Protein AF-A0A2E7U2M7-F1 (afdb_monomer_lite)

Secondary structure (DSSP, 8-state):
-----PPP--PPPPHHHHHHH-SPPS----HHHHHHHHHHHHHHHHHHHHHHIIIIIHHHHHHTT---SS--SS--HHHHHHHHHHHHHHHHHHHHHHHS-HHHHHHHHHHHHIIIIIIHHHHTTSS-HHHHHHHHHHHHHHHHHHHHHHHHHHTT-

Foldseek 3Di:
DDDDDDPDDDPDDDVVVCVVVAHDDPDPQDPVLQVQLLVQLLVQLLVLLVCLCVPFLVVQCVVVVHDDPDDDPDNPPSVVSNVVSVVVSVVLSVVCRNVVASLVSLVVVLVVCLVVPLVVCCVVVNDDNRSSVSSSVSSNVSSNSSSVSSVVSSVVD

Radius of gyration: 21.78 Å; chains: 1; bounding box: 41×34×85 Å

Sequence (157 aa):
MSTELVPPQVQPQSIREQWISGPLPKGDLTMGDRIKPIIGAGFAGAVTSYFAVTMLFNPAMANAGSSPAFEPLVPNMVVSMALYWIVAIVFFDWAVQKSGQAMHTAWVIALSQILLVDFSYVMVGRRELTPALVSVGTLLVIWSATAFVYDKLSDAA

pLDDT: mean 83.82, std 15.81, range [42.75, 97.88]

Structure (mmCIF, N/CA/C/O backbone):
data_AF-A0A2E7U2M7-F1
#
_entry.id   AF-A0A2E7U2M7-F1
#
loop_
_atom_site.group_PDB
_atom_site.id
_atom_site.type_symbol
_atom_site.label_atom_id
_atom_site.label_alt_id
_atom_site.label_comp_id
_atom_site.label_asym_id
_atom_site.label_entity_id
_atom_site.label_seq_id
_atom_site.pdbx_PDB_ins_code
_atom_site.Cartn_x
_atom_site.Cartn_y
_atom_site.Cartn_z
_atom_site.occupancy
_atom_site.B_iso_or_equiv
_atom_site.auth_seq_id
_atom_site.auth_comp_id
_atom_site.auth_asym_id
_atom_site.auth_atom_id
_atom_site.pdbx_PDB_model_num
ATOM 1 N N . MET A 1 1 ? -21.844 16.730 64.169 1.00 42.75 1 MET A N 1
ATOM 2 C CA . MET A 1 1 ? -20.426 16.898 63.796 1.00 42.75 1 MET A CA 1
ATOM 3 C C . MET A 1 1 ? -20.242 16.101 62.516 1.00 42.75 1 MET A C 1
ATOM 5 O O . MET A 1 1 ? -20.181 14.882 62.578 1.00 42.75 1 MET A O 1
ATOM 9 N N . SER A 1 2 ? -20.368 16.762 61.366 1.00 44.12 2 SER A N 1
ATOM 10 C CA . SER A 1 2 ? -20.399 16.109 60.053 1.00 44.12 2 SER A CA 1
ATOM 11 C C . SER A 1 2 ? -18.972 16.009 59.527 1.00 44.12 2 SER A C 1
ATOM 13 O O . SER A 1 2 ? -18.325 17.030 59.323 1.00 44.12 2 SER A O 1
ATOM 15 N N . THR A 1 3 ? -18.457 14.794 59.368 1.00 50.59 3 THR A N 1
ATOM 16 C CA . THR A 1 3 ? -17.164 14.538 58.725 1.00 50.59 3 THR A CA 1
ATOM 17 C C . THR A 1 3 ? -17.350 14.591 57.212 1.00 50.59 3 THR A C 1
ATOM 19 O O . THR A 1 3 ? -17.852 13.637 56.619 1.00 50.59 3 THR A O 1
ATOM 22 N N . GLU A 1 4 ? -16.981 15.708 56.590 1.00 50.38 4 GLU A N 1
ATOM 23 C CA . GLU A 1 4 ? -16.831 15.785 55.137 1.00 50.38 4 GLU A CA 1
ATOM 24 C C . GLU A 1 4 ? -15.646 14.909 54.706 1.00 50.38 4 GLU A C 1
ATOM 26 O O . GLU A 1 4 ? -14.503 15.124 55.110 1.00 50.38 4 GLU A O 1
ATOM 31 N N . LEU A 1 5 ? -15.929 13.884 53.900 1.00 55.66 5 LEU A N 1
ATOM 32 C CA . LEU A 1 5 ? -14.918 13.085 53.215 1.00 55.66 5 LEU A CA 1
ATOM 33 C C . LEU A 1 5 ? -14.331 13.931 52.083 1.00 55.66 5 LEU A C 1
ATOM 35 O O . LEU A 1 5 ? -14.948 14.083 51.031 1.00 55.66 5 LEU A O 1
ATOM 39 N N . VAL A 1 6 ? -13.142 14.489 52.306 1.00 56.94 6 VAL A N 1
ATOM 40 C CA . VAL A 1 6 ? -12.356 15.153 51.261 1.00 56.94 6 VAL A CA 1
ATOM 41 C C . VAL A 1 6 ? -1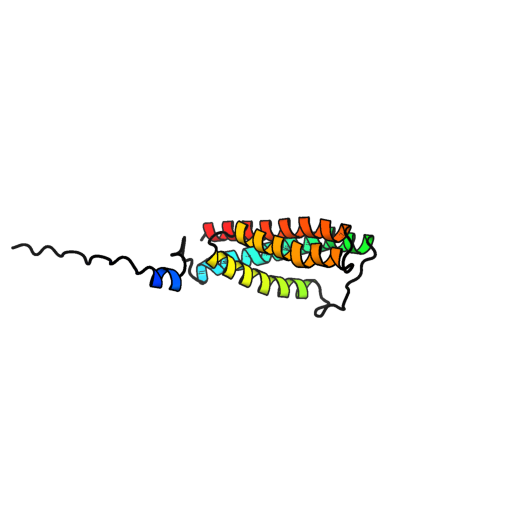1.956 14.095 50.222 1.00 56.94 6 VAL A C 1
ATOM 43 O O . VAL A 1 6 ? -11.252 13.146 50.583 1.00 56.94 6 VAL A O 1
ATOM 46 N N . PRO A 1 7 ? -12.385 14.202 48.950 1.00 56.53 7 PRO A N 1
ATOM 47 C CA . PRO A 1 7 ? -11.979 13.248 47.929 1.00 56.53 7 PRO A CA 1
ATOM 48 C C . PRO A 1 7 ? -10.465 13.362 47.676 1.00 56.53 7 PRO A C 1
ATOM 50 O O . PRO A 1 7 ? -9.918 14.472 47.704 1.00 56.53 7 PRO A O 1
ATOM 53 N N . PRO A 1 8 ? -9.769 12.236 47.437 1.00 53.84 8 PRO A N 1
ATOM 54 C CA . PRO A 1 8 ? -8.333 12.241 47.203 1.00 53.84 8 PRO A CA 1
ATOM 55 C C . PRO A 1 8 ? -8.001 13.109 45.986 1.00 53.84 8 PRO A C 1
ATOM 57 O O . PRO A 1 8 ? -8.538 12.919 44.896 1.00 53.84 8 PRO A O 1
ATOM 60 N N . GLN A 1 9 ? -7.112 14.081 46.190 1.00 50.84 9 GLN A N 1
ATOM 61 C CA . GLN A 1 9 ? -6.580 14.926 45.127 1.00 50.84 9 GLN A CA 1
ATOM 62 C C . GLN A 1 9 ? -5.777 14.041 44.166 1.00 50.84 9 GLN A C 1
ATOM 64 O O . GLN A 1 9 ? -4.742 13.490 44.546 1.00 50.84 9 GLN A O 1
ATOM 69 N N . VAL A 1 10 ? -6.262 13.885 42.933 1.00 57.66 10 VAL A N 1
ATOM 70 C CA . VAL A 1 10 ? -5.522 13.210 41.862 1.00 57.66 10 VAL A CA 1
ATOM 71 C C . VAL A 1 10 ? -4.285 14.054 41.572 1.00 57.66 10 VAL A C 1
ATOM 73 O O . VAL A 1 10 ? -4.390 15.155 41.033 1.00 57.66 10 VAL A O 1
ATOM 76 N N . GLN A 1 11 ? -3.113 13.573 41.985 1.00 55.44 11 GLN A N 1
ATOM 77 C CA . GLN A 1 11 ? -1.855 14.248 41.685 1.00 55.44 11 GLN A CA 1
ATOM 78 C C . GLN A 1 11 ? -1.634 14.246 40.164 1.00 55.44 11 GLN A C 1
ATOM 80 O O . GLN A 1 11 ? -1.815 13.201 39.533 1.00 55.44 11 GLN A O 1
ATOM 85 N N . PRO A 1 12 ? -1.250 15.383 39.555 1.00 55.81 12 PRO A N 1
ATOM 86 C CA . PRO A 1 12 ? -0.897 15.403 38.144 1.00 55.81 12 PRO A CA 1
ATOM 87 C C . PRO A 1 12 ? 0.298 14.472 37.923 1.00 55.81 12 PRO A C 1
ATOM 89 O O . PRO A 1 12 ? 1.325 14.613 38.591 1.00 55.81 12 PRO A O 1
ATOM 92 N N . GLN A 1 13 ? 0.147 13.503 37.015 1.00 60.88 13 GLN A N 1
ATOM 93 C CA . GLN A 1 13 ? 1.223 12.576 36.668 1.00 60.88 13 GLN A CA 1
ATOM 94 C C . GLN A 1 13 ? 2.467 13.350 36.234 1.00 60.88 13 GLN A C 1
ATOM 96 O O . GLN A 1 13 ? 2.389 14.371 35.544 1.00 60.88 13 GLN A O 1
ATOM 101 N N . SER A 1 14 ? 3.628 12.867 36.665 1.00 65.00 14 SER A N 1
ATOM 102 C CA . SER A 1 14 ? 4.895 13.512 36.355 1.00 65.00 14 SER A CA 1
ATOM 103 C C . SER A 1 14 ? 5.169 13.438 34.850 1.00 65.00 14 SER A C 1
ATOM 105 O O . SER A 1 14 ? 4.858 12.445 34.196 1.00 65.00 14 SER A O 1
ATOM 107 N N . ILE A 1 15 ? 5.809 14.467 34.284 1.00 58.06 15 ILE A N 1
ATOM 108 C CA . ILE A 1 15 ? 6.171 14.507 32.854 1.00 58.06 15 ILE A CA 1
ATOM 109 C C . ILE A 1 15 ? 6.908 13.219 32.443 1.00 58.06 15 ILE A C 1
ATOM 111 O O . ILE A 1 15 ? 6.635 12.661 31.388 1.00 58.06 15 ILE A O 1
ATOM 115 N N . ARG A 1 16 ? 7.782 12.683 33.307 1.00 54.44 16 ARG A N 1
ATOM 116 C CA . ARG A 1 16 ? 8.482 11.407 33.086 1.00 54.44 16 ARG A CA 1
ATOM 117 C C . ARG A 1 16 ? 7.517 10.240 32.837 1.00 54.44 16 ARG A C 1
ATOM 119 O O . ARG A 1 16 ? 7.776 9.446 31.942 1.00 54.44 16 ARG A O 1
ATOM 126 N N . GLU A 1 17 ? 6.438 10.130 33.604 1.00 59.69 17 GLU A N 1
ATOM 127 C CA . GLU A 1 17 ? 5.427 9.085 33.406 1.00 59.69 17 GLU A CA 1
ATOM 128 C C . GLU A 1 17 ? 4.700 9.278 32.080 1.00 59.69 17 GLU A C 1
ATOM 130 O O . GLU A 1 17 ? 4.523 8.301 31.369 1.00 59.69 17 GLU A O 1
ATOM 135 N N . GLN A 1 18 ? 4.413 10.523 31.692 1.00 58.03 18 GLN A N 1
ATOM 136 C CA . GLN A 1 18 ? 3.820 10.875 30.396 1.00 58.03 18 GLN A CA 1
ATOM 137 C C . GLN A 1 18 ? 4.722 10.511 29.197 1.00 58.03 18 GLN A C 1
ATOM 139 O O . GLN A 1 18 ? 4.238 10.128 28.136 1.00 58.03 18 GLN A O 1
ATOM 144 N N . TRP A 1 19 ? 6.048 10.593 29.354 1.00 52.88 19 TRP A N 1
ATOM 145 C CA . TRP A 1 19 ? 7.010 10.141 28.336 1.00 52.88 19 TRP A CA 1
ATOM 146 C C . TRP A 1 19 ? 7.143 8.614 28.277 1.00 52.88 19 TRP A C 1
ATOM 148 O O . TRP A 1 19 ? 7.403 8.069 27.205 1.00 52.88 19 TRP A O 1
ATOM 158 N N . ILE A 1 20 ? 6.975 7.921 29.408 1.00 62.25 20 ILE A N 1
ATOM 159 C CA . ILE A 1 20 ? 7.049 6.453 29.491 1.00 62.25 20 ILE A CA 1
ATOM 160 C C . ILE A 1 20 ? 5.747 5.808 28.995 1.00 62.25 20 ILE A C 1
ATOM 162 O O . ILE A 1 20 ? 5.797 4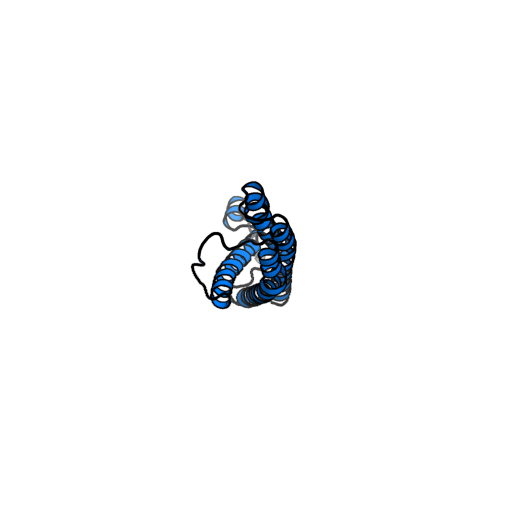.777 28.325 1.00 62.25 20 ILE A O 1
ATOM 166 N N . SER A 1 21 ? 4.594 6.412 29.286 1.00 58.22 21 SER A N 1
ATOM 167 C CA . SER A 1 21 ? 3.276 5.931 28.861 1.00 58.22 21 SER A CA 1
ATOM 168 C C . SER A 1 21 ? 2.918 6.322 27.425 1.00 58.22 21 SER A C 1
ATOM 170 O O . SER A 1 21 ? 1.972 5.774 26.863 1.00 58.22 21 SER A O 1
ATOM 172 N N . GLY A 1 22 ? 3.697 7.210 26.797 1.00 53.91 22 GLY A N 1
ATOM 173 C CA . GLY A 1 22 ? 3.320 7.822 25.527 1.00 53.91 22 GLY A CA 1
ATOM 174 C C . GLY A 1 22 ? 2.132 8.782 25.696 1.00 53.91 22 GLY A C 1
ATOM 175 O O . GLY A 1 22 ? 1.646 8.993 26.808 1.00 53.91 22 GLY A O 1
ATOM 176 N N . PRO A 1 23 ? 1.654 9.410 24.609 1.00 62.62 23 PRO A N 1
ATOM 177 C CA . PRO A 1 23 ? 0.466 10.253 24.680 1.00 62.62 23 PRO A CA 1
ATOM 178 C C . PRO A 1 23 ? -0.697 9.466 25.301 1.00 62.62 23 PRO A C 1
ATOM 180 O O . PRO A 1 23 ? -1.001 8.364 24.848 1.00 62.62 23 PRO A O 1
ATOM 183 N N . LEU A 1 24 ? -1.352 10.031 26.323 1.00 52.19 24 LEU A N 1
ATOM 184 C CA . LEU A 1 24 ? -2.584 9.457 26.865 1.00 52.19 24 LEU A CA 1
ATOM 185 C C . LEU A 1 24 ? -3.632 9.346 25.736 1.00 52.19 24 LEU A C 1
ATOM 187 O O . LEU A 1 24 ? -3.801 10.297 24.964 1.00 52.19 24 LEU A O 1
ATOM 191 N N . PRO A 1 25 ? -4.308 8.194 25.615 1.00 52.12 25 PRO A N 1
ATOM 192 C CA . PRO A 1 25 ? -4.992 7.787 24.397 1.00 52.12 25 PRO A CA 1
ATOM 193 C C . PRO A 1 25 ? -6.246 8.620 24.116 1.00 52.12 25 PRO A C 1
ATOM 195 O O . PRO A 1 25 ? -7.140 8.754 24.953 1.00 52.12 25 PRO A O 1
ATOM 198 N N . LYS A 1 26 ? -6.373 9.092 22.871 1.00 49.41 26 LYS A N 1
ATOM 199 C CA . LYS A 1 26 ? -7.696 9.190 22.247 1.00 49.41 26 LYS A CA 1
ATOM 200 C C . LYS A 1 26 ? -8.151 7.755 21.978 1.00 49.41 26 LYS A C 1
ATOM 202 O O . LYS A 1 26 ? -7.705 7.168 21.003 1.00 49.41 26 LYS A O 1
ATOM 207 N N . GLY A 1 27 ? -8.985 7.214 22.865 1.00 52.41 27 GLY A N 1
ATOM 208 C CA . GLY A 1 27 ? -9.596 5.892 22.712 1.00 52.41 27 GLY A CA 1
ATOM 209 C C . GLY A 1 27 ? -8.585 4.752 22.820 1.00 52.41 27 GLY A C 1
ATOM 210 O O . GLY A 1 27 ? -8.077 4.271 21.812 1.00 52.41 27 GLY A O 1
ATOM 211 N N . ASP A 1 28 ? -8.308 4.302 24.044 1.00 52.78 28 ASP A N 1
ATOM 212 C CA . ASP A 1 28 ? -7.589 3.044 24.266 1.00 52.78 28 ASP A CA 1
ATOM 213 C C . ASP A 1 28 ? -8.547 1.895 23.927 1.00 52.78 28 ASP A C 1
ATOM 215 O O . ASP A 1 28 ? -9.234 1.343 24.785 1.00 52.78 28 ASP A O 1
ATOM 219 N N . LEU A 1 29 ? -8.697 1.619 22.633 1.00 55.59 29 LEU A N 1
ATOM 220 C CA . LEU A 1 29 ? -9.443 0.468 22.157 1.00 55.59 29 LEU A CA 1
ATOM 221 C C . LEU A 1 29 ? -8.687 -0.775 22.639 1.00 55.59 29 LEU A C 1
ATOM 223 O O . LEU A 1 29 ? -7.489 -0.931 22.382 1.00 55.59 29 LEU A O 1
ATOM 227 N N . THR A 1 30 ? -9.362 -1.664 23.363 1.00 63.81 30 THR A N 1
ATOM 228 C CA . THR A 1 30 ? -8.727 -2.902 23.821 1.00 63.81 30 THR A CA 1
ATOM 229 C C . THR A 1 30 ? -8.266 -3.716 22.602 1.00 63.81 30 THR A C 1
ATOM 231 O O . THR A 1 30 ? -8.767 -3.525 21.494 1.00 63.81 30 THR A O 1
ATOM 234 N N . MET A 1 31 ? -7.317 -4.652 22.749 1.00 62.84 31 MET A N 1
ATOM 235 C CA . MET A 1 31 ? -6.888 -5.516 21.624 1.00 62.84 31 MET A CA 1
ATOM 236 C C . MET A 1 31 ? -8.076 -6.154 20.871 1.00 62.84 31 MET A C 1
ATOM 238 O O . MET A 1 31 ? -8.006 -6.348 19.658 1.00 62.84 31 MET A O 1
ATOM 242 N N . GLY A 1 32 ? -9.174 -6.442 21.581 1.00 63.09 32 GLY A N 1
ATOM 243 C CA . GLY A 1 32 ? -10.415 -6.956 21.002 1.00 63.09 32 GLY A CA 1
ATOM 244 C C . GLY A 1 32 ? -11.155 -5.951 20.116 1.00 63.09 32 GLY A C 1
ATOM 245 O O . GLY A 1 32 ? -11.685 -6.339 19.081 1.00 63.09 32 GLY A O 1
ATOM 246 N N . ASP A 1 33 ? -11.126 -4.665 20.449 1.00 74.12 33 ASP A N 1
ATOM 247 C CA . ASP A 1 33 ? -11.793 -3.608 19.676 1.00 74.12 33 ASP A CA 1
ATOM 248 C C . ASP A 1 33 ? -10.993 -3.236 18.416 1.00 74.12 33 ASP A C 1
ATOM 250 O O . ASP A 1 33 ? -11.535 -2.781 17.409 1.00 74.12 33 ASP A O 1
ATOM 254 N N . ARG A 1 34 ? -9.683 -3.504 18.440 1.00 83.00 34 ARG A N 1
ATOM 255 C CA . ARG A 1 34 ? -8.736 -3.142 17.376 1.00 83.00 34 ARG A CA 1
ATOM 256 C C . ARG A 1 34 ? -8.550 -4.222 16.322 1.00 83.00 34 ARG A C 1
ATOM 258 O O . ARG A 1 34 ? -8.104 -3.937 15.214 1.00 83.00 34 ARG A O 1
ATOM 265 N N . ILE A 1 35 ? -8.957 -5.456 16.607 1.00 88.88 35 ILE A N 1
ATOM 266 C CA . ILE A 1 35 ? -8.864 -6.540 15.625 1.00 88.88 35 ILE A CA 1
ATOM 267 C C . ILE A 1 35 ? -9.720 -6.260 14.382 1.00 88.88 35 ILE A C 1
ATOM 269 O O . ILE A 1 35 ? -9.320 -6.581 13.264 1.00 88.88 35 ILE A O 1
ATOM 273 N N . LYS A 1 36 ? -10.869 -5.598 14.568 1.00 89.94 36 L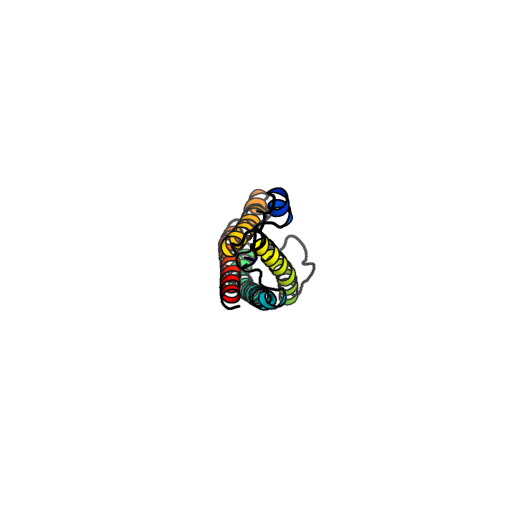YS A N 1
ATOM 274 C CA . LYS A 1 36 ? -11.782 -5.194 13.495 1.00 89.94 36 LYS A CA 1
ATOM 275 C C . LYS A 1 36 ? -11.124 -4.195 12.529 1.00 89.94 36 LYS A C 1
ATOM 277 O O . LYS A 1 36 ? -11.074 -4.517 11.338 1.00 89.94 36 LYS A O 1
ATOM 282 N N . PRO A 1 37 ? -10.595 -3.035 12.974 1.00 92.00 37 PRO A N 1
ATOM 283 C CA . PRO A 1 37 ? -9.902 -2.120 12.074 1.00 92.00 37 PRO A CA 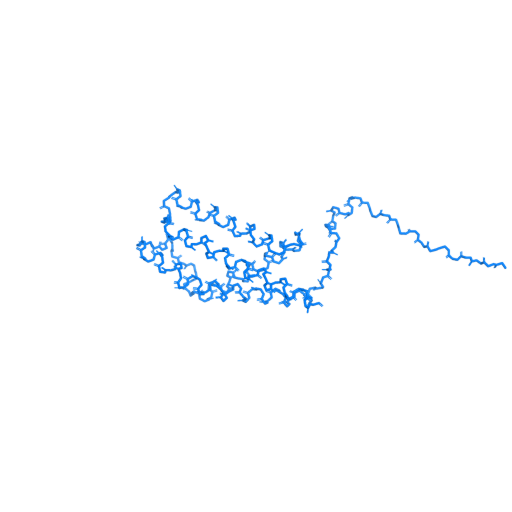1
ATOM 284 C C . PRO A 1 37 ? -8.626 -2.718 11.476 1.00 92.00 37 PRO A C 1
ATOM 286 O O . PRO A 1 37 ? -8.395 -2.509 10.288 1.00 92.00 37 PRO A O 1
ATOM 289 N N . ILE A 1 38 ? -7.856 -3.531 12.213 1.00 93.19 38 ILE A N 1
ATOM 290 C CA . ILE A 1 38 ? -6.662 -4.209 11.672 1.00 93.19 38 ILE A CA 1
ATOM 291 C C . ILE A 1 38 ? -7.036 -5.126 10.503 1.00 93.19 38 ILE A C 1
ATOM 293 O O . ILE A 1 38 ? -6.505 -4.979 9.403 1.00 93.19 38 ILE A O 1
ATOM 297 N N . ILE A 1 39 ? -7.966 -6.065 10.707 1.00 95.00 39 ILE A N 1
ATOM 298 C CA . ILE A 1 39 ? -8.343 -7.029 9.664 1.00 95.00 39 ILE A CA 1
ATOM 299 C C . ILE A 1 39 ? -8.978 -6.307 8.474 1.00 95.00 39 ILE A C 1
ATOM 301 O O . ILE A 1 39 ? -8.626 -6.587 7.327 1.00 95.00 39 ILE A O 1
ATOM 305 N N . GLY A 1 40 ? -9.890 -5.366 8.729 1.00 94.75 40 GLY A N 1
ATOM 306 C CA . GLY A 1 40 ? -10.582 -4.650 7.663 1.00 94.75 40 GLY A CA 1
ATOM 307 C C . GLY A 1 40 ? -9.643 -3.793 6.817 1.00 94.75 40 GLY A C 1
ATOM 308 O O . GLY A 1 40 ? -9.711 -3.839 5.589 1.00 94.75 40 GLY A O 1
ATOM 309 N N . ALA A 1 41 ? -8.722 -3.066 7.450 1.00 96.12 41 ALA A N 1
ATOM 310 C CA . ALA A 1 41 ? -7.731 -2.267 6.742 1.00 96.12 41 ALA A CA 1
ATOM 311 C C . ALA A 1 41 ? -6.719 -3.141 5.990 1.00 96.12 41 ALA A C 1
ATOM 313 O O . ALA A 1 41 ? -6.418 -2.857 4.832 1.00 96.12 41 ALA A O 1
ATOM 314 N N . GLY A 1 42 ? -6.256 -4.242 6.591 1.00 96.12 42 GLY A N 1
ATOM 315 C CA . GLY A 1 42 ? -5.370 -5.199 5.924 1.00 96.12 42 GLY A CA 1
ATOM 316 C C . GLY A 1 42 ? -6.016 -5.817 4.684 1.00 96.12 42 GLY A C 1
ATOM 317 O O . GLY A 1 42 ? -5.388 -5.898 3.630 1.00 96.12 42 GLY A O 1
ATOM 318 N N . PHE A 1 43 ? -7.298 -6.181 4.774 1.00 96.12 43 PHE A N 1
ATOM 319 C CA . PHE A 1 43 ? -8.064 -6.681 3.635 1.00 96.12 43 PHE A CA 1
ATOM 320 C C . PHE A 1 43 ? -8.246 -5.615 2.547 1.00 96.12 43 PHE A C 1
ATOM 322 O O . PHE A 1 43 ? -7.989 -5.885 1.374 1.00 96.12 43 PHE A O 1
ATOM 329 N N . ALA A 1 44 ? -8.635 -4.392 2.919 1.00 96.56 44 ALA A N 1
ATOM 330 C CA . ALA A 1 44 ? -8.790 -3.288 1.973 1.00 96.56 44 ALA A CA 1
ATOM 331 C C . ALA A 1 44 ? -7.479 -2.971 1.243 1.00 96.56 44 ALA A C 1
ATOM 333 O O . ALA A 1 44 ? -7.470 -2.810 0.020 1.00 96.56 44 ALA A O 1
ATOM 334 N N . GLY A 1 45 ? -6.366 -2.946 1.975 1.00 95.88 45 GLY A N 1
ATOM 335 C CA . GLY A 1 45 ? -5.031 -2.789 1.419 1.00 95.88 45 GLY A CA 1
ATOM 336 C C . GLY A 1 45 ? -4.660 -3.915 0.455 1.00 95.88 45 GLY A C 1
ATOM 337 O O . GLY A 1 45 ? -4.243 -3.649 -0.676 1.00 95.88 45 GLY A O 1
ATOM 338 N N . ALA A 1 46 ? -4.880 -5.175 0.841 1.00 95.62 46 ALA A N 1
ATOM 339 C CA . ALA A 1 46 ? -4.607 -6.344 0.004 1.00 95.62 46 ALA A CA 1
ATOM 340 C C . ALA A 1 46 ? -5.402 -6.335 -1.307 1.00 95.62 46 ALA A C 1
ATOM 342 O O . ALA A 1 46 ? -4.837 -6.535 -2.381 1.00 95.62 46 ALA A O 1
ATOM 343 N N . VAL A 1 47 ? -6.700 -6.039 -1.243 1.00 95.81 47 VAL A N 1
ATOM 344 C CA . VAL A 1 47 ? -7.555 -5.961 -2.433 1.00 95.81 47 VAL A CA 1
ATOM 345 C C . VAL A 1 47 ? -7.144 -4.788 -3.325 1.00 95.81 47 VAL A C 1
ATOM 347 O O . VAL A 1 47 ? -6.962 -4.962 -4.529 1.00 95.81 47 VAL A O 1
ATOM 350 N N . THR A 1 48 ? -6.942 -3.602 -2.747 1.00 95.81 48 THR A N 1
ATOM 351 C CA . THR A 1 48 ? -6.567 -2.402 -3.513 1.00 95.81 48 THR A CA 1
ATOM 352 C C . THR A 1 48 ? -5.212 -2.583 -4.190 1.00 95.81 48 THR A C 1
ATOM 354 O O . THR A 1 48 ? -5.062 -2.283 -5.373 1.00 95.81 48 THR A O 1
ATOM 357 N N . SER A 1 49 ? -4.233 -3.126 -3.466 1.00 94.56 49 SER A N 1
ATOM 358 C CA . SER A 1 49 ? -2.911 -3.418 -4.020 1.00 94.56 49 SER A CA 1
ATOM 359 C C . SER A 1 49 ? -2.960 -4.486 -5.101 1.00 94.56 49 SER A C 1
ATOM 361 O O . SER A 1 49 ? -2.263 -4.339 -6.097 1.00 94.56 49 SER A O 1
ATOM 363 N N . TYR A 1 50 ? -3.810 -5.509 -4.977 1.00 93.62 50 TYR A N 1
ATOM 364 C CA . TYR A 1 50 ? -3.953 -6.527 -6.016 1.00 93.62 50 TYR A CA 1
ATOM 365 C C . TYR A 1 50 ? -4.358 -5.893 -7.341 1.00 93.62 50 TYR A C 1
ATOM 367 O O . TYR A 1 50 ? -3.681 -6.091 -8.348 1.00 93.62 50 TYR A O 1
ATOM 375 N N . PHE A 1 51 ? -5.408 -5.072 -7.342 1.00 94.75 51 PHE A N 1
ATOM 376 C CA . PHE A 1 51 ? -5.860 -4.410 -8.563 1.00 94.75 51 PHE A CA 1
ATOM 377 C C . PHE A 1 51 ? -4.856 -3.376 -9.067 1.00 94.75 51 PHE A C 1
ATOM 379 O O . PHE A 1 51 ? -4.531 -3.375 -10.251 1.00 94.75 51 PHE A O 1
ATOM 386 N N . ALA A 1 52 ? -4.307 -2.537 -8.190 1.00 93.38 52 ALA A N 1
ATOM 387 C CA . ALA A 1 52 ? -3.369 -1.508 -8.620 1.00 93.38 52 ALA A CA 1
ATOM 388 C C . ALA A 1 52 ? -2.069 -2.110 -9.187 1.00 93.38 52 ALA A C 1
ATOM 390 O O . ALA A 1 52 ? -1.561 -1.655 -10.211 1.00 93.38 52 ALA A O 1
ATOM 391 N N . VAL A 1 53 ? -1.565 -3.195 -8.593 1.00 91.31 53 VAL A N 1
ATOM 392 C CA . VAL A 1 53 ? -0.380 -3.892 -9.104 1.00 91.31 53 VAL A CA 1
ATOM 393 C C . VAL A 1 53 ? -0.691 -4.615 -10.413 1.00 91.31 53 VAL A C 1
ATOM 395 O O . VAL A 1 53 ? 0.026 -4.438 -11.393 1.00 91.31 53 VAL A O 1
ATOM 398 N N . THR A 1 54 ? -1.766 -5.401 -10.467 1.00 92.06 54 THR A N 1
ATOM 399 C CA . THR A 1 54 ? -2.069 -6.228 -11.648 1.00 92.06 54 THR A CA 1
ATOM 400 C C . THR A 1 54 ? -2.533 -5.418 -12.854 1.00 92.06 54 THR A C 1
ATOM 402 O O . THR A 1 54 ? -2.191 -5.774 -13.979 1.00 92.06 54 THR A O 1
ATOM 405 N N . MET A 1 55 ? -3.278 -4.331 -12.641 1.00 93.12 55 MET A N 1
ATOM 406 C CA . MET A 1 55 ? -3.885 -3.552 -13.724 1.00 93.12 55 MET A CA 1
ATOM 407 C C . MET A 1 55 ? -3.078 -2.315 -14.121 1.00 93.12 55 MET A C 1
ATOM 409 O O . MET A 1 55 ? -3.240 -1.847 -15.245 1.00 93.12 55 MET A O 1
ATOM 413 N N . LEU A 1 56 ? -2.230 -1.774 -13.237 1.00 93.50 56 LEU A N 1
ATOM 414 C CA . LEU A 1 56 ? -1.475 -0.542 -13.511 1.00 93.50 56 LEU A CA 1
ATOM 415 C C . LEU A 1 56 ? 0.034 -0.792 -13.507 1.00 93.50 56 LEU A C 1
ATOM 417 O O . LEU A 1 56 ? 0.702 -0.555 -14.514 1.00 93.50 56 LEU A O 1
ATOM 421 N N . PHE A 1 57 ? 0.577 -1.296 -12.397 1.00 90.44 57 PHE A N 1
ATOM 422 C CA . PHE A 1 57 ? 2.028 -1.393 -12.220 1.00 90.44 57 PHE A CA 1
ATOM 423 C C . PHE A 1 57 ? 2.678 -2.479 -13.091 1.00 90.44 57 PHE A C 1
ATOM 425 O O . PHE A 1 57 ? 3.658 -2.203 -13.782 1.00 90.44 57 PHE A O 1
ATOM 432 N N . ASN A 1 58 ? 2.129 -3.697 -13.109 1.00 90.44 58 ASN A N 1
ATOM 433 C CA . ASN A 1 58 ? 2.669 -4.807 -13.898 1.00 90.44 58 ASN A CA 1
ATOM 434 C C . ASN A 1 58 ? 2.656 -4.502 -15.409 1.00 90.44 58 ASN A C 1
ATOM 436 O O . ASN A 1 58 ? 3.687 -4.707 -16.051 1.00 90.44 58 ASN A O 1
ATOM 440 N N . PRO A 1 59 ? 1.568 -3.952 -15.990 1.00 91.88 59 PRO A N 1
ATOM 441 C CA . PRO A 1 59 ? 1.591 -3.489 -17.376 1.00 91.88 59 PRO A CA 1
ATOM 442 C C . PRO A 1 59 ? 2.621 -2.383 -17.629 1.00 91.88 59 PRO A C 1
ATOM 444 O O . PRO A 1 59 ? 3.303 -2.417 -18.650 1.00 91.88 59 PRO A O 1
ATOM 447 N N . ALA A 1 60 ? 2.786 -1.426 -16.708 1.00 91.62 60 ALA A N 1
ATOM 448 C CA . ALA A 1 60 ? 3.793 -0.373 -16.852 1.00 91.62 60 ALA A CA 1
ATOM 449 C C . ALA A 1 60 ? 5.223 -0.939 -16.880 1.00 91.62 60 ALA A C 1
ATOM 451 O O . ALA A 1 60 ? 6.021 -0.534 -17.722 1.00 91.62 60 ALA A O 1
ATOM 452 N N . MET A 1 61 ? 5.528 -1.908 -16.010 1.00 89.12 61 MET A N 1
ATOM 453 C CA . MET A 1 61 ? 6.805 -2.632 -16.002 1.00 89.12 61 MET A CA 1
ATOM 454 C C . MET A 1 61 ? 7.038 -3.396 -17.311 1.00 89.12 61 MET A C 1
ATOM 456 O O . MET A 1 61 ? 8.110 -3.282 -17.904 1.00 89.12 61 MET A O 1
ATOM 460 N N . ALA A 1 62 ? 6.025 -4.124 -17.793 1.00 89.31 62 ALA A N 1
ATOM 461 C CA . ALA A 1 62 ? 6.113 -4.885 -19.038 1.00 89.31 62 ALA A CA 1
ATOM 462 C C . ALA A 1 62 ? 6.355 -3.976 -20.256 1.00 89.31 62 ALA A C 1
ATOM 464 O O . ALA A 1 62 ? 7.234 -4.253 -21.069 1.00 89.31 62 ALA A O 1
ATOM 465 N N . ASN A 1 63 ? 5.633 -2.855 -20.350 1.00 89.88 63 ASN A N 1
ATOM 466 C CA . ASN A 1 63 ? 5.789 -1.878 -21.433 1.00 89.88 63 ASN A CA 1
ATOM 467 C C . ASN A 1 63 ? 7.157 -1.186 -21.415 1.00 89.88 63 ASN A C 1
ATOM 469 O O . ASN A 1 63 ? 7.668 -0.802 -22.462 1.00 89.88 63 ASN A O 1
ATOM 473 N N . ALA A 1 64 ? 7.753 -1.041 -20.233 1.00 87.56 64 ALA A N 1
ATOM 474 C CA . ALA A 1 64 ? 9.095 -0.504 -20.063 1.00 87.56 64 ALA A CA 1
ATOM 475 C C . ALA A 1 64 ? 10.201 -1.555 -20.301 1.00 87.56 64 ALA A C 1
ATOM 477 O O . ALA A 1 64 ? 11.368 -1.273 -20.047 1.00 87.56 64 ALA A O 1
ATOM 478 N N . GLY A 1 65 ? 9.857 -2.782 -20.722 1.00 83.25 65 GLY A N 1
ATOM 479 C CA . GLY A 1 65 ? 10.820 -3.876 -20.902 1.00 83.25 65 GLY A CA 1
ATOM 480 C C . GLY A 1 65 ? 11.534 -4.283 -19.609 1.00 83.25 65 GLY A C 1
ATOM 481 O O . GLY A 1 65 ? 12.605 -4.882 -19.653 1.00 83.25 65 GLY A O 1
ATOM 482 N N . SER A 1 66 ? 10.969 -3.926 -18.454 1.00 77.69 66 SER A N 1
ATOM 483 C CA . SER A 1 66 ? 11.588 -4.109 -17.147 1.00 77.69 66 SER A CA 1
ATOM 484 C C . SER A 1 66 ? 11.200 -5.463 -16.556 1.00 77.69 66 SER A C 1
ATOM 486 O O . SER A 1 66 ? 10.016 -5.766 -16.401 1.00 77.69 66 SER A O 1
ATOM 488 N N . SER A 1 67 ? 12.190 -6.263 -16.166 1.00 73.38 67 SER A N 1
ATOM 489 C CA . SER A 1 67 ? 11.991 -7.514 -15.428 1.00 73.38 67 SER A CA 1
ATOM 490 C C . SER A 1 67 ? 12.372 -7.357 -13.950 1.00 73.38 67 SER A C 1
ATOM 492 O O . SER A 1 67 ? 13.105 -6.429 -13.592 1.00 73.38 67 SER A O 1
ATOM 494 N N . PRO A 1 68 ? 11.906 -8.253 -13.060 1.00 73.44 68 PRO A N 1
ATOM 495 C CA . PRO A 1 68 ? 12.427 -8.324 -11.701 1.00 73.44 68 PRO A CA 1
ATOM 496 C C . PRO A 1 68 ? 13.953 -8.465 -11.712 1.00 73.44 68 PRO A C 1
ATOM 498 O O . PRO A 1 68 ? 14.506 -9.233 -12.494 1.00 73.44 68 PRO A O 1
ATOM 501 N N . ALA A 1 69 ? 14.634 -7.729 -10.832 1.00 73.75 69 ALA A N 1
ATOM 502 C CA . ALA A 1 69 ? 16.092 -7.813 -10.702 1.00 73.75 69 ALA A CA 1
ATOM 503 C C . ALA A 1 69 ? 16.559 -9.140 -10.071 1.00 73.75 69 ALA A C 1
ATOM 505 O O . ALA A 1 69 ? 17.718 -9.516 -10.214 1.00 73.75 69 ALA A O 1
ATOM 506 N N . PHE A 1 70 ? 15.663 -9.824 -9.355 1.00 80.50 70 PHE A N 1
ATOM 507 C CA . PHE A 1 70 ? 15.913 -11.083 -8.663 1.00 80.50 70 PHE A CA 1
ATOM 508 C C . PHE A 1 70 ? 14.686 -11.985 -8.770 1.00 80.50 70 PHE A C 1
ATOM 510 O O . PHE A 1 70 ? 13.558 -11.491 -8.868 1.00 80.50 70 PHE A O 1
ATOM 517 N N . GLU A 1 71 ? 14.912 -13.294 -8.679 1.00 85.50 71 GLU A N 1
ATOM 518 C CA . GLU A 1 71 ? 13.831 -14.271 -8.577 1.00 85.50 71 GLU A CA 1
ATOM 519 C C . GLU A 1 71 ? 13.017 -14.061 -7.287 1.00 85.50 71 GLU A C 1
ATOM 521 O O . GLU A 1 71 ? 13.602 -13.862 -6.213 1.00 85.50 71 GLU A O 1
ATOM 526 N N . PRO A 1 72 ? 11.673 -14.101 -7.347 1.00 85.44 72 PRO A N 1
ATOM 527 C CA . PRO A 1 72 ? 10.843 -13.943 -6.162 1.00 85.44 72 PRO A CA 1
ATOM 528 C C . PRO A 1 72 ? 11.051 -15.090 -5.166 1.00 85.44 72 PRO A C 1
ATOM 530 O O . PRO A 1 72 ? 10.904 -16.259 -5.513 1.00 85.44 72 PRO A O 1
ATOM 533 N N . LEU A 1 73 ? 11.281 -14.756 -3.891 1.00 91.06 73 LEU A N 1
ATOM 534 C CA . LEU A 1 73 ? 11.330 -15.747 -2.804 1.00 91.06 73 LEU A CA 1
ATOM 535 C C . LEU A 1 73 ? 10.017 -16.542 -2.685 1.00 91.06 73 LEU A C 1
ATOM 537 O O . LEU A 1 73 ? 10.026 -17.725 -2.358 1.00 91.06 73 LEU A O 1
ATOM 541 N N . VAL A 1 74 ? 8.886 -15.881 -2.945 1.00 91.62 74 VAL A N 1
ATOM 542 C CA . VAL A 1 74 ? 7.549 -16.486 -2.969 1.00 91.62 74 VAL A CA 1
ATOM 543 C C . VAL A 1 74 ? 6.951 -16.245 -4.359 1.00 91.62 74 VAL A C 1
ATOM 545 O O . VAL A 1 74 ? 6.426 -15.159 -4.604 1.00 91.62 74 VAL A O 1
ATOM 548 N N . PRO A 1 75 ? 7.015 -17.227 -5.278 1.00 85.81 75 PRO A N 1
ATOM 549 C CA . PRO A 1 75 ? 6.565 -17.049 -6.664 1.00 85.81 75 PRO A CA 1
ATOM 550 C C . PRO A 1 75 ? 5.049 -16.878 -6.801 1.00 85.81 75 PRO A C 1
ATOM 552 O O . PRO A 1 75 ? 4.560 -16.287 -7.762 1.00 85.81 75 PRO A O 1
ATOM 555 N N . ASN A 1 76 ? 4.278 -17.405 -5.845 1.00 89.31 76 ASN A N 1
ATOM 556 C CA . ASN A 1 76 ? 2.831 -17.251 -5.848 1.00 89.31 76 ASN A CA 1
ATOM 557 C C . ASN A 1 76 ? 2.456 -15.831 -5.400 1.00 89.31 76 ASN A C 1
ATOM 559 O O . ASN A 1 76 ? 2.579 -15.495 -4.222 1.00 89.31 76 ASN A O 1
ATOM 563 N N . MET A 1 77 ? 1.954 -15.026 -6.338 1.00 84.56 77 MET A N 1
ATOM 564 C CA . MET A 1 77 ? 1.595 -13.626 -6.104 1.00 84.56 77 MET A CA 1
ATOM 565 C C . MET A 1 77 ? 0.585 -13.449 -4.964 1.00 84.56 77 MET A C 1
ATOM 567 O O . MET A 1 77 ? 0.753 -12.555 -4.143 1.00 84.56 77 MET A O 1
ATOM 571 N N . VAL A 1 78 ? -0.439 -14.304 -4.875 1.00 88.25 78 VAL A N 1
ATOM 572 C CA . VAL A 1 78 ? -1.480 -14.196 -3.837 1.00 88.25 78 VAL A CA 1
ATOM 573 C C . VAL A 1 78 ? -0.891 -14.470 -2.455 1.00 88.25 78 VAL A C 1
ATOM 575 O O . VAL A 1 78 ? -1.143 -13.718 -1.516 1.00 88.25 78 VAL A O 1
ATOM 578 N N . VAL A 1 79 ? -0.062 -15.509 -2.335 1.00 91.00 79 VAL A N 1
ATOM 579 C CA . VAL A 1 79 ? 0.606 -15.850 -1.071 1.00 91.00 79 VAL A CA 1
ATOM 580 C C . VAL A 1 79 ? 1.616 -14.769 -0.683 1.00 91.00 79 VAL A C 1
ATOM 582 O O . VAL A 1 79 ? 1.631 -14.335 0.464 1.00 91.00 79 VAL A O 1
ATOM 585 N N . SER A 1 80 ? 2.423 -14.291 -1.635 1.00 90.56 80 SER A N 1
ATOM 586 C CA . SER A 1 80 ? 3.382 -13.202 -1.416 1.00 90.56 80 SER A CA 1
ATOM 587 C C . SER A 1 80 ? 2.686 -11.931 -0.919 1.00 90.56 80 SER A C 1
ATOM 589 O O . SER A 1 80 ? 3.110 -11.335 0.071 1.00 90.56 80 SER A O 1
ATOM 591 N N . MET A 1 81 ? 1.565 -11.571 -1.546 1.00 91.06 81 MET A N 1
ATOM 592 C CA . MET A 1 81 ? 0.744 -10.426 -1.168 1.00 91.06 81 MET A CA 1
ATOM 593 C C . MET A 1 81 ? 0.164 -10.585 0.242 1.00 91.06 81 MET A C 1
ATOM 595 O O . MET A 1 81 ? 0.246 -9.662 1.049 1.00 91.06 81 MET A O 1
ATOM 599 N N . ALA A 1 82 ? -0.389 -11.758 0.564 1.00 91.81 82 ALA A N 1
ATOM 600 C CA . ALA A 1 82 ? -0.939 -12.032 1.888 1.00 91.81 82 ALA A CA 1
ATOM 601 C C . ALA A 1 82 ? 0.132 -11.894 2.982 1.00 91.81 82 ALA A C 1
ATOM 603 O O . ALA A 1 82 ? -0.098 -11.228 3.989 1.00 91.81 82 ALA A O 1
ATOM 604 N N . LEU A 1 83 ? 1.322 -12.459 2.757 1.00 94.75 83 LEU A N 1
ATOM 605 C CA . LEU A 1 83 ? 2.449 -12.344 3.684 1.00 94.75 83 LEU A CA 1
ATOM 606 C C . LEU A 1 83 ? 2.888 -10.889 3.874 1.00 94.75 83 LEU A C 1
ATOM 608 O O . LEU A 1 83 ? 3.085 -10.458 5.010 1.00 94.75 83 LEU A O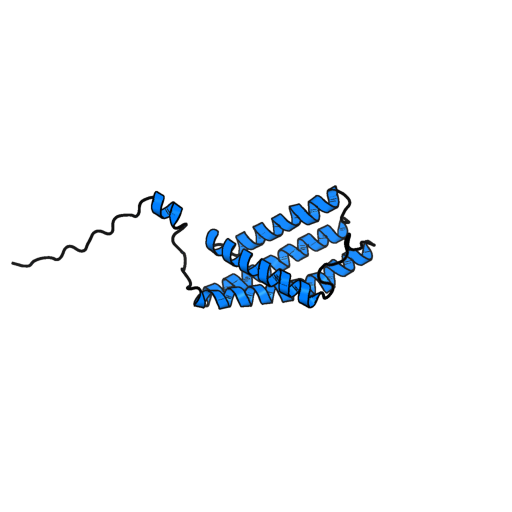 1
ATOM 612 N N . TYR A 1 84 ? 2.993 -10.123 2.783 1.00 94.56 84 TYR A N 1
ATOM 613 C CA . TYR A 1 84 ? 3.307 -8.697 2.855 1.00 94.56 84 TYR A CA 1
ATOM 614 C C . TYR A 1 84 ? 2.281 -7.944 3.706 1.00 94.56 84 TYR A C 1
ATOM 616 O O . TYR A 1 84 ? 2.667 -7.223 4.622 1.00 94.56 84 TYR A O 1
ATOM 624 N N . TRP A 1 85 ? 0.983 -8.138 3.454 1.00 96.00 85 TRP A N 1
ATOM 625 C CA . TRP A 1 85 ? -0.065 -7.388 4.147 1.00 96.00 85 TRP A CA 1
ATOM 626 C C . TRP A 1 85 ? -0.217 -7.748 5.614 1.00 96.00 85 TRP A C 1
ATOM 628 O O . TRP A 1 85 ? -0.508 -6.855 6.403 1.00 96.00 85 TRP A O 1
ATOM 638 N N . ILE A 1 86 ? 0.038 -8.999 6.002 1.00 95.56 86 ILE A N 1
ATOM 639 C CA . ILE A 1 86 ? 0.084 -9.386 7.418 1.00 95.56 86 ILE A CA 1
ATOM 640 C C . ILE A 1 86 ? 1.135 -8.550 8.156 1.00 95.56 86 ILE A C 1
ATOM 642 O O . ILE A 1 86 ? 0.849 -7.973 9.202 1.00 95.56 86 ILE A O 1
ATOM 646 N N . VAL A 1 87 ? 2.341 -8.438 7.596 1.00 96.31 87 VAL A N 1
ATOM 647 C CA . VAL A 1 87 ? 3.421 -7.658 8.214 1.00 96.31 87 VAL A CA 1
ATOM 648 C C . VAL A 1 87 ? 3.117 -6.161 8.144 1.00 96.31 87 VAL A C 1
ATOM 650 O O . VAL A 1 87 ? 3.236 -5.454 9.146 1.00 96.31 87 VAL A O 1
ATOM 653 N N . ALA A 1 88 ? 2.696 -5.680 6.975 1.00 95.88 88 ALA A N 1
ATOM 654 C CA . ALA A 1 88 ? 2.444 -4.268 6.731 1.00 95.88 88 ALA A CA 1
ATOM 655 C C . ALA A 1 88 ? 1.329 -3.726 7.627 1.00 95.88 88 ALA A C 1
ATOM 657 O O . ALA A 1 88 ? 1.475 -2.628 8.159 1.00 95.88 88 ALA A O 1
ATOM 658 N N . ILE A 1 89 ? 0.246 -4.484 7.836 1.00 97.00 89 ILE A N 1
ATOM 659 C CA . ILE A 1 89 ? -0.885 -3.995 8.623 1.00 97.00 89 ILE A CA 1
ATOM 660 C C . ILE A 1 89 ? -0.596 -3.977 10.118 1.00 97.00 89 ILE A C 1
ATOM 662 O O . ILE A 1 89 ? -0.988 -3.034 10.794 1.00 97.00 89 ILE A O 1
ATOM 666 N N . VAL A 1 90 ? 0.143 -4.966 10.629 1.00 95.12 90 VAL A N 1
ATOM 667 C CA . VAL A 1 90 ? 0.577 -4.983 12.033 1.00 95.12 90 VAL A CA 1
ATOM 668 C C . VAL A 1 90 ? 1.530 -3.820 12.304 1.00 95.12 90 VAL A C 1
ATOM 670 O O . VAL A 1 90 ? 1.408 -3.137 13.319 1.00 95.12 90 VAL A O 1
ATOM 673 N N . PHE A 1 91 ? 2.453 -3.550 11.377 1.00 95.44 91 PHE A N 1
ATOM 674 C CA . PHE A 1 91 ? 3.333 -2.389 11.474 1.00 95.44 91 PHE A CA 1
ATOM 675 C C . PHE A 1 91 ? 2.558 -1.068 11.397 1.00 95.44 91 PHE A C 1
ATOM 677 O O . PHE A 1 91 ? 2.800 -0.165 12.197 1.00 95.44 91 PHE A O 1
ATOM 684 N N . PHE A 1 92 ? 1.625 -0.957 10.450 1.00 95.75 92 PHE A N 1
ATOM 685 C CA . PHE A 1 92 ? 0.784 0.223 10.290 1.00 95.75 92 PHE A CA 1
ATOM 686 C C . PHE A 1 92 ? -0.006 0.503 11.563 1.00 95.75 92 PHE A C 1
ATOM 688 O O . PHE A 1 92 ? 0.100 1.592 12.111 1.00 95.75 92 PHE A O 1
ATOM 695 N N . ASP A 1 93 ? -0.719 -0.495 12.071 1.00 94.06 93 ASP A N 1
ATOM 696 C CA . ASP A 1 93 ? -1.476 -0.430 13.313 1.00 94.06 93 ASP A CA 1
ATOM 697 C C . ASP A 1 93 ? -0.619 0.044 14.500 1.00 94.06 93 ASP A C 1
ATOM 699 O O . ASP A 1 93 ? -0.977 0.990 15.204 1.00 94.06 93 ASP A O 1
ATOM 703 N N . TRP A 1 94 ? 0.561 -0.554 14.685 1.00 93.62 94 TRP A N 1
ATOM 704 C CA . TRP A 1 94 ? 1.522 -0.108 15.692 1.00 93.62 94 TRP A CA 1
ATOM 705 C C . TRP A 1 94 ? 1.918 1.364 15.508 1.00 93.62 94 TRP A C 1
ATOM 707 O O . TRP A 1 94 ? 1.945 2.123 16.478 1.00 93.62 94 TRP A O 1
ATOM 717 N N . ALA A 1 95 ? 2.193 1.794 14.278 1.00 92.06 95 ALA A N 1
ATOM 718 C CA . ALA A 1 95 ? 2.571 3.172 13.992 1.00 92.06 95 ALA A CA 1
ATOM 719 C C . ALA A 1 95 ? 1.403 4.152 14.206 1.00 92.06 95 ALA A C 1
ATOM 721 O O . ALA A 1 95 ? 1.614 5.254 14.714 1.00 92.06 9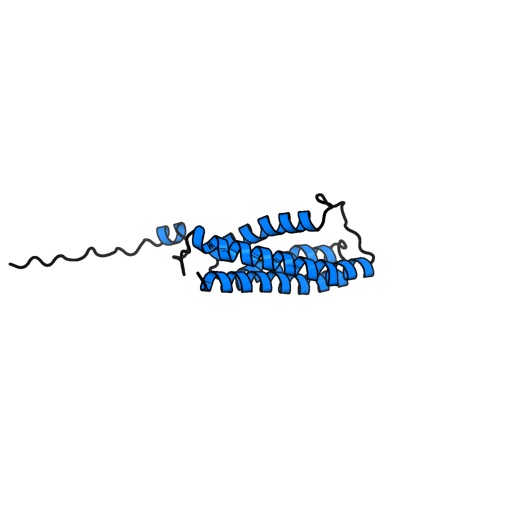5 ALA A O 1
ATOM 722 N N . VAL A 1 96 ? 0.167 3.754 13.886 1.00 91.88 96 VAL A N 1
ATOM 723 C CA . VAL A 1 96 ? -1.042 4.544 14.162 1.00 91.88 96 VAL A CA 1
ATOM 724 C C . VAL A 1 96 ? -1.253 4.722 15.661 1.00 91.88 96 VAL A C 1
ATOM 726 O O . VAL A 1 96 ? -1.543 5.835 16.088 1.00 91.88 96 VAL A O 1
ATOM 729 N N . GLN A 1 97 ? -1.023 3.694 16.482 1.00 87.44 97 GLN A N 1
ATOM 730 C CA . GLN A 1 97 ? -1.100 3.842 17.943 1.00 87.44 97 GLN A CA 1
ATOM 731 C C . GLN A 1 97 ? -0.126 4.892 18.486 1.00 87.44 97 GLN A C 1
ATOM 733 O O . GLN A 1 97 ? -0.408 5.543 19.488 1.00 87.44 97 GLN A O 1
ATOM 738 N N . LYS A 1 98 ? 1.039 5.054 17.848 1.00 86.62 98 LYS A N 1
ATOM 739 C CA . LYS A 1 98 ? 2.045 6.040 18.266 1.00 86.62 98 LYS A CA 1
ATOM 740 C C . LYS A 1 98 ? 1.748 7.447 17.758 1.00 86.62 98 LYS A C 1
ATOM 742 O O . LYS A 1 98 ? 2.068 8.407 18.453 1.00 86.62 98 LYS A O 1
ATOM 747 N N . SER A 1 99 ? 1.170 7.582 16.566 1.00 85.94 99 SER A N 1
ATOM 748 C CA . SER A 1 99 ? 0.889 8.888 15.957 1.00 85.94 99 SER A CA 1
ATOM 749 C C . SER A 1 99 ? -0.495 9.448 16.301 1.00 85.94 99 SER A C 1
ATOM 751 O O . SER A 1 99 ? -0.695 10.661 16.253 1.00 85.94 99 SER A O 1
ATOM 753 N N . GLY A 1 100 ? -1.462 8.576 16.597 1.00 83.56 100 GLY A N 1
ATOM 754 C CA . GLY A 1 100 ? -2.878 8.912 16.739 1.00 83.56 100 GLY A CA 1
ATOM 755 C C . GLY A 1 100 ? -3.550 9.391 15.445 1.00 83.56 100 GLY A C 1
ATOM 756 O O . GLY A 1 100 ? -4.636 9.960 15.512 1.00 83.56 100 GLY A O 1
ATOM 757 N N . GLN A 1 101 ? -2.909 9.235 14.279 1.00 88.06 101 GLN A N 1
ATOM 758 C CA . GLN A 1 101 ? -3.393 9.757 12.994 1.00 88.06 101 GLN A CA 1
ATOM 759 C C . GLN A 1 101 ? -3.150 8.748 11.862 1.00 88.06 101 GLN A C 1
ATOM 761 O O . GLN A 1 101 ? -2.057 8.708 11.290 1.00 88.06 101 GLN A O 1
ATOM 766 N N . ALA A 1 102 ? -4.161 7.950 11.499 1.00 92.12 102 ALA A N 1
ATOM 767 C CA . ALA A 1 102 ? -3.971 6.854 10.547 1.00 92.12 102 ALA A CA 1
ATOM 768 C C . ALA A 1 102 ? -3.597 7.332 9.142 1.00 92.12 102 ALA A C 1
ATOM 770 O O . ALA A 1 102 ? -2.636 6.829 8.557 1.00 92.12 102 ALA A O 1
ATOM 771 N N . MET A 1 103 ? -4.290 8.351 8.622 1.00 95.44 103 MET A N 1
ATOM 772 C CA . MET A 1 103 ? -3.969 8.922 7.310 1.00 95.44 103 MET A CA 1
ATOM 773 C C . MET A 1 103 ? -2.552 9.506 7.271 1.00 95.44 103 MET A C 1
ATOM 775 O O . MET A 1 103 ? -1.809 9.260 6.323 1.00 95.44 103 MET A O 1
ATOM 779 N N . HIS A 1 104 ? -2.136 10.220 8.319 1.00 93.38 104 HIS A N 1
ATOM 780 C CA . HIS A 1 104 ? -0.774 10.746 8.400 1.00 93.38 104 HIS A CA 1
ATOM 781 C C . HIS A 1 104 ? 0.262 9.611 8.382 1.00 93.38 104 HIS A C 1
ATOM 783 O O . HIS A 1 104 ? 1.194 9.646 7.581 1.00 93.38 104 HIS A O 1
ATOM 789 N N . THR A 1 105 ? 0.064 8.568 9.196 1.00 95.19 105 THR A N 1
ATOM 790 C CA . THR A 1 105 ? 0.936 7.382 9.214 1.00 95.19 105 THR A CA 1
ATOM 791 C C . THR A 1 105 ? 1.019 6.712 7.843 1.00 95.19 105 THR A C 1
ATOM 793 O O . THR A 1 105 ? 2.111 6.388 7.379 1.00 95.19 105 THR A O 1
ATOM 796 N N . ALA A 1 106 ? -0.117 6.535 7.168 1.00 96.62 106 ALA A N 1
ATOM 797 C CA . ALA A 1 106 ? -0.180 5.935 5.837 1.00 96.62 106 ALA A CA 1
ATOM 798 C C . ALA A 1 106 ? 0.633 6.733 4.815 1.00 96.62 106 ALA A C 1
ATOM 800 O O . ALA A 1 106 ? 1.384 6.153 4.031 1.00 96.62 106 ALA A O 1
ATOM 801 N N . TRP A 1 107 ? 0.540 8.060 4.856 1.00 96.75 107 TRP A N 1
ATOM 802 C CA . TRP A 1 107 ? 1.308 8.931 3.973 1.00 96.75 107 TRP A CA 1
ATOM 803 C C . TRP A 1 107 ? 2.800 8.893 4.283 1.00 96.75 107 TRP A C 1
ATOM 805 O O . TRP A 1 107 ? 3.599 8.816 3.357 1.00 96.75 107 TRP A O 1
ATOM 815 N N . VAL A 1 108 ? 3.195 8.869 5.558 1.00 97.06 108 VAL A N 1
ATOM 816 C CA . VAL A 1 108 ? 4.605 8.699 5.940 1.00 97.06 108 VAL A CA 1
ATOM 817 C C . VAL A 1 108 ? 5.165 7.392 5.375 1.00 97.06 108 VAL A C 1
ATOM 819 O O . VAL A 1 108 ? 6.256 7.393 4.803 1.00 97.06 108 VAL A O 1
ATOM 822 N N . ILE A 1 109 ? 4.417 6.290 5.461 1.00 96.69 109 ILE A N 1
ATOM 823 C CA . ILE A 1 109 ? 4.837 5.006 4.889 1.00 96.69 109 ILE A CA 1
ATOM 824 C C . ILE A 1 109 ? 4.908 5.078 3.358 1.00 96.69 109 ILE A C 1
ATOM 826 O O . ILE A 1 109 ? 5.917 4.674 2.779 1.00 96.69 109 ILE A O 1
ATOM 830 N N . ALA A 1 110 ? 3.874 5.605 2.699 1.00 97.06 110 ALA A N 1
ATOM 831 C CA . ALA A 1 110 ? 3.825 5.708 1.243 1.00 97.06 110 ALA A CA 1
ATOM 832 C C . ALA A 1 110 ? 4.977 6.564 0.697 1.00 97.06 110 ALA A C 1
ATOM 834 O O . ALA A 1 110 ? 5.707 6.132 -0.192 1.00 97.06 110 ALA A O 1
ATOM 835 N N . LEU A 1 111 ? 5.190 7.748 1.275 1.00 97.38 111 LEU A N 1
ATOM 836 C CA . LEU A 1 111 ? 6.270 8.657 0.894 1.00 97.38 111 LEU A CA 1
ATOM 837 C C . LEU A 1 111 ? 7.649 8.048 1.164 1.00 97.38 111 LEU A C 1
ATOM 839 O O . LEU A 1 111 ? 8.562 8.232 0.361 1.00 97.38 111 LEU A O 1
ATOM 843 N N . SER A 1 112 ? 7.796 7.273 2.242 1.00 97.12 112 SER A N 1
ATOM 844 C CA . SER A 1 112 ? 9.039 6.542 2.514 1.00 97.12 112 SER A CA 1
ATOM 845 C C . SER A 1 112 ? 9.321 5.493 1.436 1.00 97.12 112 SER A C 1
ATOM 847 O O . SER A 1 112 ? 10.452 5.387 0.968 1.00 97.12 112 SER A O 1
ATOM 849 N N . GLN A 1 113 ? 8.304 4.746 0.992 1.00 95.44 113 GLN A N 1
ATOM 850 C CA . GLN A 1 113 ? 8.452 3.784 -0.107 1.00 95.44 113 GLN A CA 1
ATOM 851 C C . GLN A 1 113 ? 8.776 4.479 -1.433 1.00 95.44 113 GLN A C 1
ATOM 853 O O . GLN A 1 113 ? 9.672 4.035 -2.146 1.00 95.44 113 GLN A O 1
ATOM 858 N N . ILE A 1 114 ? 8.128 5.607 -1.729 1.00 96.25 114 ILE A N 1
ATOM 859 C CA . ILE A 1 114 ? 8.416 6.410 -2.923 1.00 96.25 114 ILE A CA 1
ATOM 860 C C . ILE A 1 114 ? 9.874 6.878 -2.918 1.00 96.25 114 ILE A C 1
ATOM 862 O O . ILE A 1 114 ? 10.586 6.724 -3.906 1.00 96.25 114 ILE A O 1
ATOM 866 N N . LEU A 1 115 ? 10.357 7.414 -1.798 1.00 96.00 115 LEU A N 1
ATOM 867 C CA . LEU A 1 115 ? 11.732 7.895 -1.704 1.00 96.00 115 LEU A CA 1
ATOM 868 C C . LEU A 1 115 ? 12.751 6.752 -1.856 1.00 96.00 115 LEU A C 1
ATOM 870 O O . LEU A 1 115 ? 13.719 6.868 -2.612 1.00 96.00 115 LEU A O 1
ATOM 874 N N . LEU A 1 116 ? 12.535 5.644 -1.143 1.00 93.31 116 LEU A N 1
ATOM 875 C CA . LEU A 1 116 ? 13.504 4.549 -1.047 1.00 93.31 116 LEU A CA 1
ATOM 876 C C . LEU A 1 116 ? 13.461 3.571 -2.223 1.00 93.31 116 LEU A C 1
ATOM 878 O O . LEU A 1 116 ? 14.473 2.940 -2.514 1.00 93.31 116 LEU A O 1
ATOM 882 N N . VAL A 1 117 ? 12.313 3.413 -2.879 1.00 91.56 117 VAL A N 1
ATOM 883 C CA . VAL A 1 117 ? 12.113 2.393 -3.918 1.00 91.56 117 VAL A CA 1
ATOM 884 C C . VAL A 1 117 ? 11.885 3.024 -5.280 1.00 91.56 117 VAL A C 1
ATOM 886 O O . VAL A 1 117 ? 12.437 2.531 -6.253 1.00 91.56 117 VAL A O 1
ATOM 889 N N . ASP A 1 118 ? 11.121 4.108 -5.384 1.00 92.31 118 ASP A N 1
ATOM 890 C CA . ASP A 1 118 ? 10.870 4.736 -6.684 1.00 92.31 118 ASP A CA 1
ATOM 891 C C . ASP A 1 118 ? 11.993 5.697 -7.053 1.00 92.31 118 ASP A C 1
ATOM 893 O O . ASP A 1 118 ? 12.699 5.486 -8.038 1.00 92.31 118 ASP A O 1
ATOM 897 N N . PHE A 1 119 ? 12.225 6.709 -6.221 1.00 92.56 119 PHE A N 1
ATOM 898 C CA . PHE A 1 119 ? 13.237 7.721 -6.488 1.00 92.56 119 PHE A CA 1
ATOM 899 C C . PHE A 1 119 ? 14.644 7.119 -6.477 1.00 92.56 119 PHE A C 1
ATOM 901 O O . PHE A 1 119 ? 15.381 7.248 -7.453 1.00 92.56 119 PHE A O 1
ATOM 908 N N . SER A 1 120 ? 15.008 6.404 -5.406 1.00 93.75 120 SER A N 1
ATOM 909 C CA . SER A 1 120 ? 16.336 5.793 -5.307 1.00 93.75 120 SER A CA 1
ATOM 910 C C . SER A 1 120 ? 16.621 4.831 -6.464 1.00 93.75 120 SER A C 1
ATOM 912 O O . SER A 1 120 ? 17.720 4.874 -7.014 1.00 93.75 120 SER A O 1
ATOM 914 N N . TYR A 1 121 ? 15.657 3.997 -6.882 1.00 91.12 121 TYR A N 1
ATOM 915 C CA . TYR A 1 121 ? 15.920 3.007 -7.932 1.00 91.12 121 TYR A CA 1
ATOM 916 C C . TYR A 1 121 ? 15.993 3.629 -9.321 1.00 91.12 121 TYR A C 1
ATOM 918 O O . TYR A 1 121 ? 16.797 3.161 -10.122 1.00 91.12 121 TYR A O 1
ATOM 926 N N . VAL A 1 122 ? 15.231 4.690 -9.597 1.00 91.44 122 VAL A N 1
ATOM 927 C CA . VAL A 1 122 ? 15.389 5.456 -10.843 1.00 91.44 122 VAL A CA 1
ATOM 928 C C . VAL A 1 122 ? 16.777 6.085 -10.904 1.00 91.44 122 VAL A C 1
ATOM 930 O O . VAL A 1 122 ? 17.482 5.925 -11.896 1.00 91.44 122 VAL A O 1
ATOM 933 N N . MET A 1 123 ? 17.220 6.727 -9.819 1.00 92.94 123 MET A N 1
ATOM 934 C CA . MET A 1 123 ? 18.521 7.406 -9.782 1.00 92.94 123 MET A CA 1
ATOM 935 C C . MET A 1 123 ? 19.712 6.461 -9.975 1.00 92.94 123 MET A C 1
ATOM 937 O O . MET A 1 123 ? 20.725 6.862 -10.543 1.00 92.94 123 MET A O 1
ATOM 941 N N . VAL A 1 124 ? 19.604 5.212 -9.516 1.00 91.19 124 VAL A N 1
ATOM 942 C CA . VAL A 1 124 ? 20.664 4.195 -9.649 1.00 91.19 124 VAL A CA 1
ATOM 943 C C . VAL A 1 124 ? 20.440 3.234 -10.825 1.00 91.19 124 VAL A C 1
ATOM 945 O O . VAL A 1 124 ? 21.130 2.222 -10.920 1.00 91.19 124 VAL A O 1
ATOM 948 N N . GLY A 1 125 ? 19.475 3.518 -11.710 1.00 84.00 125 GLY A N 1
ATOM 949 C CA . GLY A 1 125 ? 19.222 2.736 -12.928 1.00 84.00 125 GLY A CA 1
ATOM 950 C C . GLY A 1 125 ? 18.625 1.341 -12.700 1.00 84.00 125 GLY A C 1
ATOM 951 O O . GLY A 1 125 ? 18.745 0.469 -13.553 1.00 84.00 125 GLY A O 1
ATOM 952 N N . ARG A 1 126 ? 17.997 1.101 -11.545 1.00 85.12 126 ARG A N 1
ATOM 953 C CA . ARG A 1 126 ? 17.330 -0.168 -11.190 1.00 85.12 126 ARG A CA 1
ATOM 954 C C . ARG A 1 126 ? 15.835 -0.191 -11.513 1.00 85.12 126 ARG A C 1
ATOM 956 O O . ARG A 1 126 ? 15.202 -1.235 -11.358 1.00 85.12 126 ARG A O 1
ATOM 963 N N . ARG A 1 127 ? 15.253 0.947 -11.890 1.00 84.81 127 ARG A N 1
ATOM 964 C CA . ARG A 1 127 ? 13.840 1.085 -12.251 1.00 84.81 127 ARG A CA 1
ATOM 965 C C . ARG A 1 127 ? 13.682 2.174 -13.303 1.00 84.81 127 ARG A C 1
ATOM 967 O O . ARG A 1 127 ? 14.271 3.241 -13.177 1.00 84.81 127 ARG A O 1
ATOM 974 N N . GLU A 1 128 ? 12.854 1.908 -14.302 1.00 89.75 128 GLU A N 1
ATOM 975 C CA . GLU A 1 128 ? 12.485 2.893 -15.317 1.00 89.75 128 GLU A CA 1
ATOM 976 C C . GLU A 1 128 ? 11.588 4.000 -14.737 1.00 89.75 128 GLU A C 1
ATOM 978 O O . GLU A 1 128 ? 10.821 3.781 -13.791 1.00 89.75 128 GLU A O 1
ATOM 983 N N . LEU A 1 129 ? 11.644 5.198 -15.328 1.00 90.12 129 LEU A N 1
ATOM 984 C CA . LEU A 1 129 ? 10.903 6.364 -14.829 1.00 90.12 129 LEU A CA 1
ATOM 985 C C . LEU A 1 129 ? 9.382 6.156 -14.887 1.00 90.12 129 LEU A C 1
ATOM 987 O O . LEU A 1 129 ? 8.669 6.502 -13.945 1.00 90.12 129 LEU A O 1
ATOM 991 N N . THR A 1 130 ? 8.869 5.580 -15.976 1.00 91.38 130 THR A N 1
ATOM 992 C CA . THR A 1 130 ? 7.422 5.392 -16.161 1.00 91.38 130 THR A CA 1
ATOM 993 C C . THR A 1 130 ? 6.815 4.454 -15.107 1.00 91.38 130 THR A C 1
ATOM 995 O O . THR A 1 130 ? 5.861 4.873 -14.447 1.00 91.38 130 THR A O 1
ATOM 998 N N . PRO A 1 131 ? 7.355 3.241 -14.854 1.00 91.25 131 PRO A N 1
ATOM 999 C CA . PRO A 1 131 ? 6.895 2.404 -13.744 1.00 91.25 131 PRO A CA 1
ATOM 1000 C C . PRO A 1 131 ? 7.005 3.079 -12.375 1.00 91.25 131 PRO A C 1
ATOM 1002 O O . PRO A 1 131 ? 6.117 2.898 -11.544 1.00 91.25 131 PRO A O 1
ATOM 1005 N N . ALA A 1 132 ? 8.050 3.879 -12.134 1.00 92.94 132 ALA A N 1
ATOM 1006 C CA . ALA A 1 132 ? 8.204 4.609 -10.876 1.00 92.94 132 ALA A CA 1
ATOM 1007 C C . ALA A 1 132 ? 7.082 5.641 -10.663 1.00 92.94 132 ALA A C 1
ATOM 1009 O O . ALA A 1 132 ? 6.501 5.711 -9.584 1.00 92.94 132 ALA A O 1
ATOM 1010 N N . LEU A 1 133 ? 6.699 6.393 -11.699 1.00 93.62 133 LEU A N 1
ATOM 1011 C CA . LEU A 1 133 ? 5.578 7.339 -11.615 1.00 93.62 133 LEU A CA 1
ATOM 1012 C C . LEU A 1 133 ? 4.234 6.634 -11.376 1.00 93.62 133 LEU A C 1
ATOM 1014 O O . LEU A 1 133 ? 3.414 7.105 -10.587 1.00 93.62 133 LEU A O 1
ATOM 1018 N N . VAL A 1 134 ? 4.016 5.481 -12.015 1.00 94.25 134 VAL A N 1
ATOM 1019 C CA . VAL A 1 134 ? 2.822 4.655 -11.772 1.00 94.25 134 VAL A CA 1
ATOM 1020 C C . VAL A 1 134 ? 2.813 4.113 -10.338 1.00 94.25 134 VAL A C 1
ATOM 1022 O O . VAL A 1 134 ? 1.762 4.105 -9.691 1.00 94.25 134 VAL A O 1
ATOM 1025 N N . SER A 1 135 ? 3.976 3.712 -9.816 1.00 94.00 135 SER A N 1
ATOM 1026 C CA . SER A 1 135 ? 4.145 3.270 -8.426 1.00 94.00 135 SER A CA 1
ATOM 1027 C C . SER A 1 135 ? 3.786 4.371 -7.431 1.00 94.00 135 SER A C 1
ATOM 1029 O O . SER A 1 135 ? 3.020 4.108 -6.507 1.00 94.00 135 SER A O 1
ATOM 1031 N N . VAL A 1 136 ? 4.214 5.618 -7.660 1.00 95.75 136 VAL A N 1
ATOM 1032 C CA . VAL A 1 136 ? 3.863 6.765 -6.801 1.00 95.75 136 VAL A CA 1
ATOM 1033 C C . VAL A 1 136 ? 2.350 6.888 -6.620 1.00 95.75 136 VAL A C 1
ATOM 1035 O O . VAL A 1 136 ? 1.859 6.900 -5.490 1.00 95.75 136 VAL A O 1
ATOM 1038 N N . GLY A 1 137 ? 1.597 6.938 -7.723 1.00 93.88 137 GLY A N 1
ATOM 1039 C CA . GLY A 1 137 ? 0.135 7.032 -7.659 1.00 93.88 137 GLY A CA 1
ATOM 1040 C C . GLY A 1 137 ? -0.491 5.813 -6.978 1.00 93.88 137 GLY A C 1
ATOM 1041 O O . GLY A 1 137 ? -1.368 5.948 -6.126 1.00 93.88 137 GLY A O 1
ATOM 1042 N N . THR A 1 138 ? 0.014 4.624 -7.302 1.00 94.62 138 THR A N 1
ATOM 1043 C CA . THR A 1 138 ? -0.458 3.352 -6.744 1.00 94.62 138 THR A CA 1
ATOM 1044 C C . THR A 1 138 ? -0.273 3.290 -5.226 1.00 94.62 138 THR A C 1
ATOM 1046 O O . THR A 1 138 ? -1.216 2.966 -4.505 1.00 94.62 138 THR A O 1
ATOM 1049 N N . LEU A 1 139 ? 0.908 3.650 -4.720 1.00 96.19 139 LEU A N 1
ATOM 1050 C CA . LEU A 1 139 ? 1.220 3.645 -3.292 1.00 96.19 139 LEU A CA 1
ATOM 1051 C C . LEU A 1 139 ? 0.336 4.621 -2.518 1.00 96.19 139 LEU A C 1
ATOM 1053 O O . LEU A 1 139 ? -0.205 4.253 -1.476 1.00 96.19 139 LEU A O 1
ATOM 1057 N N . LEU A 1 140 ? 0.141 5.835 -3.038 1.00 96.62 140 LEU A N 1
ATOM 1058 C CA . LEU A 1 140 ? -0.726 6.823 -2.397 1.00 96.62 140 LEU A CA 1
ATOM 1059 C C . LEU A 1 140 ? -2.173 6.328 -2.299 1.00 96.62 140 LEU A C 1
ATOM 1061 O O . LEU A 1 140 ? -2.791 6.469 -1.244 1.00 96.62 140 LEU A O 1
ATOM 1065 N N . VAL A 1 141 ? -2.700 5.706 -3.357 1.00 96.62 141 VAL A N 1
ATOM 1066 C CA . VAL A 1 141 ? -4.063 5.150 -3.367 1.00 96.62 141 VAL A CA 1
ATOM 1067 C C . VAL A 1 141 ? -4.199 3.990 -2.382 1.00 96.62 141 VAL A C 1
ATOM 1069 O O . VAL A 1 141 ? -5.122 3.990 -1.569 1.00 96.62 141 VAL A O 1
ATOM 1072 N N . ILE A 1 142 ? -3.272 3.029 -2.412 1.00 96.94 142 ILE A N 1
ATOM 1073 C CA . ILE A 1 142 ? -3.287 1.852 -1.531 1.00 96.94 142 ILE A CA 1
ATOM 1074 C C . ILE A 1 142 ? -3.277 2.274 -0.060 1.00 96.94 142 ILE A C 1
ATOM 1076 O O . ILE A 1 142 ? -4.121 1.832 0.726 1.00 96.94 142 ILE A O 1
ATOM 1080 N N . TRP A 1 143 ? -2.335 3.137 0.322 1.00 97.88 143 TRP A N 1
ATOM 1081 C CA . TRP A 1 143 ? -2.177 3.552 1.713 1.00 97.88 143 TRP A CA 1
ATOM 1082 C C . TRP A 1 143 ? -3.318 4.454 2.181 1.00 97.88 143 TRP A C 1
ATOM 1084 O O . TRP A 1 143 ? -3.788 4.292 3.307 1.00 97.88 143 TRP A O 1
ATOM 1094 N N . SER A 1 144 ? -3.837 5.324 1.311 1.00 97.25 144 SER A N 1
ATOM 1095 C CA . SER A 1 144 ? -5.012 6.141 1.636 1.00 97.25 144 SER A CA 1
ATOM 1096 C C . SER A 1 144 ? -6.265 5.285 1.834 1.00 97.25 144 SER A C 1
ATOM 1098 O O . SER A 1 144 ? -6.997 5.500 2.796 1.00 97.25 144 SER A O 1
ATOM 1100 N N . ALA A 1 145 ? -6.502 4.284 0.978 1.00 97.00 145 ALA A N 1
ATOM 1101 C CA . ALA A 1 145 ? -7.626 3.357 1.133 1.00 97.00 145 ALA A CA 1
ATOM 1102 C C . ALA A 1 145 ? -7.511 2.534 2.427 1.00 97.00 145 ALA A C 1
ATOM 1104 O O . ALA A 1 145 ? -8.490 2.379 3.156 1.00 97.00 145 ALA A O 1
ATOM 1105 N N . THR A 1 146 ? -6.301 2.062 2.740 1.00 97.25 146 THR A N 1
ATOM 1106 C CA . THR A 1 146 ? -6.004 1.316 3.972 1.00 97.25 146 THR A CA 1
ATOM 1107 C C . THR A 1 146 ? -6.299 2.159 5.211 1.00 97.25 146 THR A C 1
ATOM 1109 O O . THR A 1 146 ? -7.057 1.726 6.078 1.00 97.25 146 THR A O 1
ATOM 1112 N N . ALA A 1 147 ? -5.761 3.382 5.279 1.00 96.06 147 ALA A N 1
ATOM 1113 C CA . ALA A 1 147 ? -6.004 4.291 6.397 1.00 96.06 147 ALA A CA 1
ATOM 1114 C C . ALA A 1 147 ? -7.474 4.695 6.517 1.00 96.06 147 ALA A C 1
ATOM 1116 O O . ALA A 1 147 ? -8.008 4.715 7.619 1.00 96.06 147 ALA A O 1
ATOM 1117 N N . PHE A 1 148 ? -8.145 4.963 5.395 1.00 95.62 148 PHE A N 1
ATOM 1118 C CA . PHE A 1 148 ? -9.564 5.304 5.399 1.00 95.62 148 PHE A CA 1
ATOM 1119 C C . PHE A 1 148 ? -10.417 4.190 6.014 1.00 95.62 148 PHE A C 1
ATOM 1121 O O . PHE A 1 148 ? -11.261 4.460 6.865 1.00 95.62 148 PHE A O 1
ATOM 1128 N N . VAL A 1 149 ? -10.198 2.935 5.607 1.00 96.25 149 VAL A N 1
ATOM 1129 C CA . VAL A 1 149 ? -10.928 1.792 6.176 1.00 96.25 149 VAL A CA 1
ATOM 1130 C C . VAL A 1 149 ? -10.557 1.580 7.641 1.00 96.25 149 VAL A C 1
ATOM 1132 O O . VAL A 1 149 ? -11.443 1.307 8.448 1.00 96.25 149 VAL A O 1
ATOM 1135 N N . TYR A 1 150 ? -9.282 1.753 7.996 1.00 94.06 150 TYR A N 1
ATOM 1136 C CA . TYR A 1 150 ? -8.828 1.675 9.382 1.00 94.06 150 TYR A CA 1
ATOM 1137 C C . TYR A 1 150 ? -9.564 2.683 10.274 1.00 94.06 150 TYR A C 1
ATOM 1139 O O . TYR A 1 150 ? -10.167 2.279 11.267 1.00 94.06 150 TYR A O 1
ATOM 1147 N N . ASP A 1 151 ? -9.577 3.965 9.900 1.00 92.19 151 ASP A N 1
ATOM 1148 C CA . ASP A 1 151 ? -10.252 5.028 10.656 1.00 92.19 151 ASP A CA 1
ATOM 1149 C C . ASP A 1 151 ? -11.756 4.750 10.754 1.00 92.19 151 ASP A C 1
ATOM 1151 O O . ASP A 1 151 ? -12.321 4.737 11.844 1.00 92.19 151 ASP A O 1
ATOM 1155 N N . LYS A 1 152 ? -12.406 4.405 9.634 1.00 90.44 152 LYS A N 1
ATOM 1156 C CA . LYS A 1 152 ? -13.846 4.100 9.611 1.00 90.44 152 LYS A CA 1
ATOM 1157 C C . LYS A 1 152 ? -14.242 2.951 10.530 1.00 90.44 152 LYS A C 1
ATOM 1159 O O . LYS A 1 152 ? -15.329 2.977 11.101 1.00 90.44 152 LYS A O 1
ATOM 1164 N N . LEU A 1 153 ? -13.408 1.922 10.625 1.00 90.12 153 LEU A N 1
ATOM 1165 C CA . LEU A 1 153 ? -13.674 0.768 11.478 1.00 90.12 153 LEU A CA 1
ATOM 1166 C C . LEU A 1 153 ? -13.257 0.997 12.932 1.00 90.12 153 LEU A C 1
ATOM 1168 O O . LEU A 1 153 ? -13.800 0.310 13.795 1.00 90.12 153 LEU A O 1
ATOM 1172 N N . SER A 1 154 ? -12.349 1.944 13.182 1.00 84.06 154 SER A N 1
ATOM 1173 C CA . SER A 1 154 ? -11.939 2.370 14.525 1.00 84.06 154 SER A CA 1
ATOM 1174 C C . SER A 1 154 ? -12.971 3.303 15.162 1.00 84.06 154 SER A C 1
ATOM 1176 O O . SER A 1 154 ? -13.263 3.151 16.336 1.00 84.06 154 SER A O 1
ATOM 1178 N N . ASP A 1 155 ? -13.577 4.209 14.387 1.00 74.62 155 ASP A N 1
ATOM 1179 C CA . ASP A 1 155 ? -14.651 5.105 14.854 1.00 74.62 155 ASP A CA 1
ATOM 1180 C C . ASP A 1 155 ? -15.976 4.365 15.115 1.00 74.62 155 ASP A C 1
ATOM 1182 O O . ASP A 1 155 ? -16.859 4.857 15.815 1.00 74.62 155 ASP A O 1
ATOM 1186 N N . ALA A 1 156 ? -16.150 3.200 14.487 1.00 58.81 156 ALA A N 1
ATOM 1187 C CA . ALA A 1 156 ? -17.335 2.355 14.605 1.00 58.81 156 ALA A CA 1
ATOM 1188 C C . ALA A 1 156 ? -17.181 1.243 15.663 1.00 58.81 156 ALA A C 1
ATOM 1190 O O . ALA A 1 156 ? -17.903 0.238 15.585 1.00 58.81 156 ALA A O 1
ATOM 1191 N N . ALA A 1 157 ? -16.196 1.363 16.555 1.00 49.41 157 ALA A N 1
ATOM 1192 C CA . ALA A 1 157 ? -15.926 0.484 17.691 1.00 49.41 157 ALA A CA 1
ATOM 1193 C C . ALA A 1 157 ? -16.127 1.278 18.990 1.00 49.41 157 ALA A C 1
ATOM 1195 O O . ALA A 1 157 ? -16.745 0.705 19.912 1.00 49.41 157 ALA A O 1
#